Protein AF-A0A524M606-F1 (afdb_monomer_lite)

Sequence (136 aa):
MEILTVNRNRFTHLDLGALAHCASLKTLNLGDNDYQTIDLSPLTECTNLYSLVLNKTPLETIDLSPFESLMNLQGLDMSGNCFRTVDLRPLRLCNFMYEVNLEDNPLESLIVSKGFECAALKLNVDFEIEMIERDE

Radius of gyration: 14.08 Å; chains: 1; bounding box: 25×32×36 Å

pLDDT: mean 94.59, std 5.28, range [65.31, 98.75]

Structure (mmCIF, N/CA/C/O backbone):
data_AF-A0A524M606-F1
#
_entry.id   AF-A0A524M606-F1
#
loop_
_atom_site.group_PDB
_atom_site.id
_atom_site.type_symbol
_atom_site.label_atom_id
_atom_site.label_alt_id
_atom_site.label_comp_id
_atom_site.label_asym_id
_atom_site.label_entity_id
_atom_site.label_seq_id
_atom_site.pdbx_PDB_ins_code
_atom_site.Cartn_x
_atom_site.Cartn_y
_atom_site.Cartn_z
_atom_site.occupancy
_atom_site.B_iso_or_equiv
_atom_site.auth_seq_id
_atom_site.auth_comp_id
_atom_site.auth_asym_id
_atom_site.auth_atom_id
_atom_site.pdbx_PDB_model_num
ATOM 1 N N . MET A 1 1 ? -5.379 12.095 -16.070 1.00 65.50 1 MET A N 1
ATOM 2 C CA . MET A 1 1 ? -5.582 10.633 -15.982 1.00 65.50 1 MET A CA 1
ATOM 3 C C . MET A 1 1 ? -6.085 10.348 -14.584 1.00 65.50 1 MET A C 1
ATOM 5 O O . MET A 1 1 ? -5.415 10.760 -13.651 1.00 65.50 1 MET A O 1
ATOM 9 N N . GLU A 1 2 ? -7.267 9.753 -14.433 1.00 91.69 2 GLU A N 1
ATOM 10 C CA . GLU A 1 2 ? -7.839 9.507 -13.096 1.00 91.69 2 GLU A CA 1
ATOM 11 C C . GLU A 1 2 ? -7.501 8.119 -12.558 1.00 91.69 2 GLU A C 1
ATOM 13 O O . GLU A 1 2 ? -7.365 7.934 -11.357 1.00 91.69 2 GLU A O 1
ATOM 18 N N . ILE A 1 3 ? -7.337 7.143 -13.446 1.00 96.38 3 ILE A N 1
ATOM 19 C CA . ILE A 1 3 ? -7.070 5.756 -13.084 1.00 96.38 3 ILE A CA 1
ATOM 20 C C . ILE A 1 3 ? -5.869 5.298 -13.899 1.00 96.38 3 ILE A C 1
ATOM 22 O O . ILE A 1 3 ? -5.871 5.427 -15.126 1.00 96.38 3 ILE A O 1
ATOM 26 N N . LEU A 1 4 ? -4.864 4.763 -13.215 1.00 96.44 4 LEU A N 1
ATOM 27 C CA . LEU A 1 4 ? -3.752 4.046 -13.819 1.00 96.44 4 LEU A CA 1
ATOM 28 C C . LEU A 1 4 ? -3.713 2.629 -13.255 1.00 96.44 4 LEU A C 1
ATOM 30 O O . LEU A 1 4 ? -3.795 2.407 -12.049 1.00 96.44 4 LEU A O 1
ATOM 34 N N . THR A 1 5 ? -3.605 1.652 -14.143 1.00 96.25 5 THR A N 1
ATOM 35 C CA . THR A 1 5 ? -3.583 0.237 -13.788 1.00 96.25 5 THR A CA 1
ATOM 36 C C . THR A 1 5 ? -2.498 -0.453 -14.600 1.00 96.25 5 THR A C 1
ATOM 38 O O . THR A 1 5 ? -2.531 -0.430 -15.828 1.00 96.25 5 THR A O 1
ATOM 41 N N . VAL A 1 6 ? -1.532 -1.039 -13.900 1.00 93.75 6 VAL A N 1
ATOM 42 C CA . VAL A 1 6 ? -0.385 -1.783 -14.452 1.00 93.75 6 VAL A CA 1
ATOM 43 C C . VAL A 1 6 ? -0.209 -3.126 -13.730 1.00 93.75 6 VAL A C 1
ATOM 45 O O . VAL A 1 6 ? 0.890 -3.674 -13.636 1.00 93.75 6 VAL A O 1
ATOM 48 N N . ASN A 1 7 ? -1.312 -3.671 -13.221 1.00 94.50 7 ASN A N 1
ATOM 49 C CA . ASN A 1 7 ? -1.345 -4.921 -12.477 1.00 94.50 7 ASN A CA 1
ATOM 50 C C . ASN A 1 7 ? -1.249 -6.158 -13.385 1.00 94.50 7 ASN A C 1
ATOM 52 O O . ASN A 1 7 ? -1.505 -6.064 -14.588 1.00 94.50 7 ASN A O 1
ATOM 56 N N . ARG A 1 8 ? -0.949 -7.323 -12.798 1.00 94.44 8 ARG A N 1
ATOM 57 C CA . ARG A 1 8 ? -0.842 -8.623 -13.500 1.00 94.44 8 ARG A CA 1
ATOM 58 C C . ARG A 1 8 ? 0.224 -8.627 -14.584 1.00 94.44 8 ARG A C 1
ATOM 60 O O . ARG A 1 8 ? 0.021 -9.148 -15.683 1.00 94.44 8 ARG A O 1
ATOM 67 N N . ASN A 1 9 ? 1.357 -8.027 -14.263 1.00 94.00 9 ASN A N 1
ATOM 68 C CA . ASN A 1 9 ? 2.546 -8.100 -15.093 1.00 94.00 9 ASN A CA 1
ATOM 69 C C . ASN A 1 9 ? 3.635 -8.863 -14.331 1.00 94.00 9 ASN A C 1
ATOM 71 O O . ASN A 1 9 ? 3.390 -9.488 -13.306 1.00 94.00 9 ASN A O 1
ATOM 75 N N . ARG A 1 10 ? 4.842 -8.884 -14.889 1.00 94.44 10 ARG A N 1
ATOM 76 C CA . ARG A 1 10 ? 6.036 -9.454 -14.246 1.00 94.44 10 ARG A CA 1
ATOM 77 C C . ARG A 1 10 ? 7.067 -8.363 -14.009 1.00 94.44 10 ARG A C 1
ATOM 79 O O . ARG A 1 10 ? 8.258 -8.544 -14.267 1.00 94.44 10 ARG A O 1
ATOM 86 N N . PHE A 1 11 ? 6.588 -7.164 -13.675 1.00 95.38 11 PHE A N 1
ATOM 87 C CA . PHE A 1 11 ? 7.488 -6.060 -13.409 1.00 95.38 11 PHE A CA 1
ATOM 88 C C . PHE A 1 11 ? 8.168 -6.306 -12.075 1.00 95.38 11 PHE A C 1
ATOM 90 O O . PHE A 1 11 ? 7.518 -6.555 -11.068 1.00 95.38 11 PHE A O 1
ATOM 97 N N . THR A 1 12 ? 9.491 -6.229 -12.090 1.00 95.31 12 THR A N 1
ATOM 98 C CA . THR A 1 12 ? 10.313 -6.263 -10.879 1.00 95.31 12 THR A CA 1
ATOM 99 C C . THR A 1 12 ? 10.639 -4.858 -10.388 1.00 95.31 12 THR A C 1
ATOM 101 O O . THR A 1 12 ? 11.013 -4.687 -9.235 1.00 95.31 12 THR A O 1
ATOM 104 N N . HIS A 1 13 ? 10.477 -3.857 -11.261 1.00 93.19 13 HIS A N 1
ATOM 105 C CA . HIS A 1 13 ? 10.725 -2.443 -11.006 1.00 93.19 13 HIS A CA 1
ATOM 106 C C . HIS A 1 13 ? 9.747 -1.599 -11.826 1.00 93.19 13 HIS A C 1
ATOM 108 O O . HIS A 1 13 ? 9.410 -1.962 -12.957 1.00 93.19 13 HIS A O 1
ATOM 114 N N . LEU A 1 14 ? 9.339 -0.458 -11.279 1.00 93.94 14 LEU A N 1
ATOM 115 C CA . LEU A 1 14 ? 8.540 0.543 -11.971 1.00 93.94 14 LEU A CA 1
ATOM 116 C C . LEU A 1 14 ? 8.958 1.933 -11.491 1.00 93.94 14 LEU A C 1
ATOM 118 O O . LEU A 1 14 ? 8.991 2.189 -10.292 1.00 93.94 14 LEU A O 1
ATOM 122 N N . ASP A 1 15 ? 9.261 2.821 -12.432 1.00 95.31 15 ASP A N 1
ATOM 123 C CA . ASP A 1 15 ? 9.527 4.229 -12.142 1.00 95.31 15 ASP A CA 1
ATOM 124 C C . ASP A 1 15 ? 8.205 5.013 -12.146 1.00 95.31 15 ASP A C 1
ATOM 126 O O . ASP A 1 15 ? 7.524 5.106 -13.172 1.00 95.31 15 ASP A O 1
ATOM 130 N N . LEU A 1 16 ? 7.836 5.568 -10.988 1.00 96.25 16 LEU A N 1
ATOM 131 C CA . LEU A 1 16 ? 6.634 6.386 -10.812 1.00 96.25 16 LEU A CA 1
ATOM 132 C C . LEU A 1 16 ? 6.883 7.882 -11.067 1.00 96.25 16 LEU A C 1
ATOM 134 O O . LEU A 1 16 ? 5.956 8.677 -10.925 1.00 96.25 16 LEU A O 1
ATOM 138 N N . GLY A 1 17 ? 8.084 8.295 -11.487 1.00 96.56 17 GLY A N 1
ATOM 139 C CA . GLY A 1 17 ? 8.453 9.698 -11.708 1.00 96.56 17 GLY A CA 1
ATOM 140 C C . GLY A 1 17 ? 7.540 10.436 -12.692 1.00 96.56 17 GLY A C 1
ATOM 141 O O . GLY A 1 17 ? 7.248 11.617 -12.514 1.00 96.56 17 GLY A O 1
ATOM 142 N N . ALA A 1 18 ? 6.983 9.731 -13.680 1.00 93.81 18 ALA A N 1
ATOM 143 C CA . ALA A 1 18 ? 5.995 10.298 -14.602 1.00 93.81 18 ALA A CA 1
ATOM 144 C C . ALA A 1 18 ? 4.665 10.696 -13.921 1.00 93.81 18 ALA A C 1
ATOM 146 O O . ALA A 1 18 ? 3.887 11.463 -14.491 1.00 93.81 18 ALA A O 1
ATOM 147 N N . LEU A 1 19 ? 4.396 10.190 -12.713 1.00 95.19 19 LEU A N 1
ATOM 148 C CA . LEU A 1 19 ? 3.208 10.500 -11.918 1.00 95.19 19 LEU A CA 1
ATOM 149 C C . LEU A 1 19 ? 3.421 11.666 -10.949 1.00 95.19 19 LEU A C 1
ATOM 151 O O . LEU A 1 19 ? 2.438 12.128 -10.377 1.00 95.19 19 LEU A O 1
ATOM 155 N N . ALA A 1 20 ? 4.647 12.195 -10.828 1.00 92.69 20 ALA A N 1
ATOM 156 C CA . ALA A 1 20 ? 5.017 13.200 -9.827 1.00 92.69 20 ALA A CA 1
ATOM 157 C C . ALA A 1 20 ? 4.136 14.455 -9.793 1.00 92.69 20 ALA A C 1
ATOM 159 O O . ALA A 1 20 ? 4.020 15.114 -8.770 1.00 92.69 20 ALA A O 1
ATOM 160 N N . HIS A 1 21 ? 3.494 14.790 -10.911 1.00 87.44 21 HIS A N 1
ATOM 161 C CA . HIS A 1 21 ? 2.600 15.943 -11.023 1.00 87.44 21 HIS A CA 1
ATOM 162 C C . HIS A 1 21 ? 1.204 15.555 -11.519 1.00 87.44 21 HIS A C 1
ATOM 164 O O . HIS A 1 21 ? 0.446 16.395 -12.010 1.00 87.44 21 HIS A O 1
ATOM 170 N N . CYS A 1 22 ? 0.841 14.274 -11.416 1.00 92.69 22 CYS A N 1
ATOM 171 C CA . CYS A 1 22 ? -0.462 13.782 -11.835 1.00 92.69 22 CYS A CA 1
ATOM 172 C C . CYS A 1 22 ? -1.519 14.046 -10.756 1.00 92.69 22 CYS A C 1
ATOM 174 O O . CYS A 1 22 ? -2.152 13.128 -10.246 1.00 92.69 22 CYS A O 1
ATOM 176 N N . ALA A 1 23 ? -1.771 15.320 -10.449 1.00 90.69 23 ALA A N 1
ATOM 177 C CA . ALA A 1 23 ? -2.756 15.718 -9.444 1.00 90.69 23 ALA A CA 1
ATOM 178 C C . ALA A 1 23 ? -4.177 15.210 -9.756 1.00 90.69 23 ALA A C 1
ATOM 180 O O . ALA A 1 23 ? -5.017 15.162 -8.870 1.00 90.69 23 ALA A O 1
ATOM 181 N N . SER A 1 24 ? -4.475 14.818 -11.000 1.00 95.38 24 SER A N 1
ATOM 182 C CA . SER A 1 24 ? -5.764 14.212 -11.359 1.00 95.38 24 SER A CA 1
ATOM 183 C C . SER A 1 24 ? -5.897 12.733 -10.980 1.00 95.38 24 SER A C 1
ATOM 185 O O . SER A 1 24 ? -6.985 12.187 -11.145 1.00 95.38 24 SER A O 1
ATOM 187 N N . LEU A 1 25 ? -4.806 12.062 -10.595 1.00 97.19 25 LEU A N 1
ATOM 188 C CA . LEU A 1 25 ? -4.795 10.629 -10.317 1.00 97.19 25 LEU A CA 1
ATOM 189 C C . LEU A 1 25 ? -5.620 10.336 -9.061 1.00 97.19 25 LEU A C 1
ATOM 191 O O . LEU A 1 25 ? -5.386 10.922 -8.012 1.00 97.19 25 LEU A O 1
ATOM 195 N N . LYS A 1 26 ? -6.583 9.424 -9.189 1.00 97.69 26 LYS A N 1
ATOM 196 C CA . LYS A 1 26 ? -7.489 8.970 -8.126 1.00 97.69 26 LYS A CA 1
ATOM 197 C C . LYS A 1 26 ? -7.253 7.512 -7.761 1.00 97.69 26 LYS A C 1
ATOM 199 O O . LYS A 1 26 ? -7.400 7.138 -6.603 1.00 97.69 26 LYS A O 1
ATOM 204 N N . THR A 1 27 ? -6.878 6.680 -8.726 1.00 98.06 27 THR A N 1
ATOM 205 C CA . THR A 1 27 ? -6.628 5.259 -8.485 1.00 98.06 27 THR A CA 1
ATOM 206 C C . THR A 1 27 ? -5.336 4.826 -9.142 1.00 98.06 27 THR A C 1
ATOM 208 O O . THR A 1 27 ? -5.141 5.038 -10.341 1.00 98.06 27 THR A O 1
ATOM 211 N N . LEU A 1 28 ? -4.487 4.169 -8.359 1.00 98.06 28 LEU A N 1
ATOM 212 C CA . LEU A 1 28 ? -3.268 3.538 -8.831 1.00 98.06 28 LEU A CA 1
ATOM 213 C C . LEU A 1 28 ? -3.288 2.059 -8.449 1.00 98.06 28 LEU A C 1
ATOM 215 O O . LEU A 1 28 ? -3.322 1.720 -7.271 1.00 98.06 28 LEU A O 1
ATOM 219 N N . ASN A 1 29 ? -3.276 1.1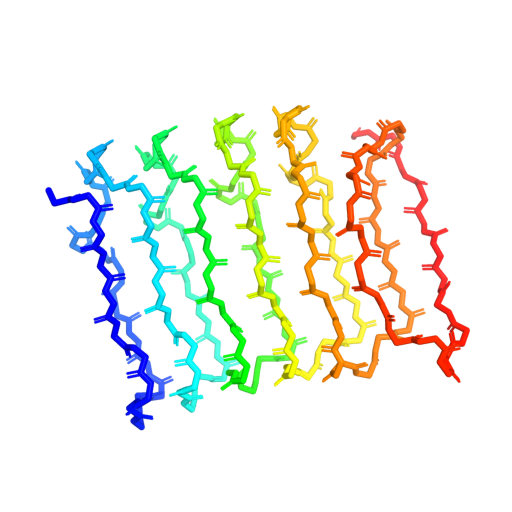78 -9.447 1.00 98.38 29 ASN A N 1
ATOM 220 C CA . ASN A 1 29 ? -3.213 -0.262 -9.225 1.00 98.38 29 ASN A CA 1
ATOM 221 C C . ASN A 1 29 ? -1.927 -0.844 -9.813 1.00 98.38 29 ASN A C 1
ATOM 223 O O . ASN A 1 29 ? -1.755 -0.891 -11.034 1.00 98.38 29 ASN A O 1
ATOM 227 N N . LEU A 1 30 ? -1.048 -1.279 -8.916 1.00 97.75 30 LEU A N 1
ATOM 228 C CA . LEU A 1 30 ? 0.263 -1.855 -9.193 1.00 97.75 30 LEU A CA 1
ATOM 229 C C . LEU A 1 30 ? 0.338 -3.339 -8.804 1.00 97.75 30 LEU A C 1
ATOM 231 O O . LEU A 1 30 ? 1.389 -3.948 -8.985 1.00 97.75 30 LEU A O 1
ATOM 235 N N . GLY A 1 31 ? -0.744 -3.922 -8.284 1.00 97.62 31 GLY A N 1
ATOM 236 C CA . GLY A 1 31 ? -0.733 -5.265 -7.709 1.00 97.62 31 GLY A CA 1
ATOM 237 C C . GLY A 1 31 ? -0.392 -6.383 -8.696 1.00 97.62 31 GLY A C 1
ATOM 238 O O . GLY A 1 31 ? -0.373 -6.179 -9.909 1.00 97.62 31 GLY A O 1
ATOM 239 N N . ASP A 1 32 ? -0.175 -7.592 -8.188 1.00 98.00 32 ASP A N 1
ATOM 240 C CA . ASP A 1 32 ? 0.088 -8.792 -8.992 1.00 98.00 32 ASP A CA 1
ATOM 241 C C . ASP A 1 32 ? 1.276 -8.554 -9.952 1.00 98.00 32 ASP A C 1
ATOM 243 O O . ASP A 1 32 ? 1.146 -8.529 -11.179 1.00 98.00 32 ASP A O 1
ATOM 247 N N . ASN A 1 33 ? 2.422 -8.235 -9.353 1.00 97.56 33 ASN A N 1
ATOM 248 C CA . ASN A 1 33 ? 3.711 -7.978 -9.996 1.00 97.56 33 ASN A CA 1
ATOM 249 C C . ASN A 1 33 ? 4.831 -8.553 -9.115 1.00 97.56 33 ASN A C 1
ATOM 251 O O . ASN A 1 33 ? 4.608 -8.903 -7.962 1.00 97.56 33 ASN A O 1
ATOM 255 N N . ASP A 1 34 ? 6.061 -8.589 -9.620 1.00 96.94 34 ASP A N 1
ATOM 256 C CA . ASP A 1 34 ? 7.212 -9.195 -8.939 1.00 96.94 34 ASP A CA 1
ATOM 257 C C . ASP A 1 34 ? 8.104 -8.150 -8.230 1.00 96.94 34 ASP A C 1
ATOM 259 O O . ASP A 1 34 ? 9.320 -8.334 -8.109 1.00 96.94 34 ASP A O 1
ATOM 263 N N . TYR A 1 35 ? 7.525 -7.024 -7.787 1.00 95.69 35 TYR A N 1
ATOM 264 C CA . TYR A 1 35 ? 8.266 -5.966 -7.091 1.00 95.69 35 TYR A CA 1
ATOM 265 C C . TYR A 1 35 ? 8.832 -6.476 -5.765 1.00 95.69 35 TYR A C 1
ATOM 267 O O . TYR A 1 35 ? 8.095 -6.980 -4.923 1.00 95.69 35 TYR A O 1
ATOM 275 N N . GLN A 1 36 ? 10.140 -6.303 -5.576 1.00 93.88 36 GLN A N 1
ATOM 276 C CA . GLN A 1 36 ? 10.812 -6.539 -4.289 1.00 93.88 36 GLN A CA 1
ATOM 277 C C . GLN A 1 36 ? 10.859 -5.262 -3.444 1.00 93.88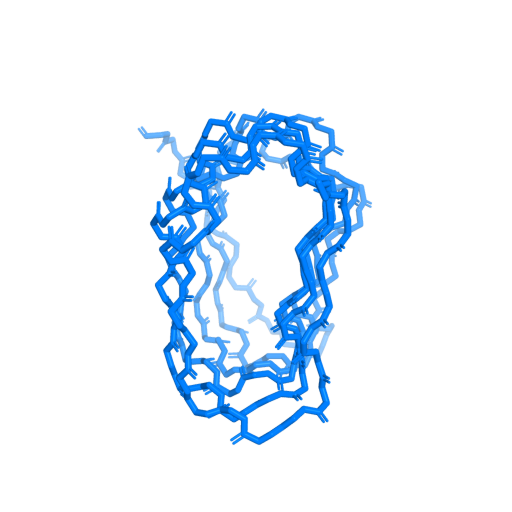 36 GLN A C 1
ATOM 279 O O . GLN A 1 36 ? 10.849 -5.307 -2.217 1.00 93.88 36 GLN A O 1
ATOM 284 N N . THR A 1 37 ? 10.893 -4.111 -4.117 1.00 95.50 37 THR A N 1
ATOM 285 C CA . THR A 1 37 ? 10.820 -2.776 -3.528 1.00 95.50 37 THR A CA 1
ATOM 286 C C . THR A 1 37 ? 10.006 -1.866 -4.441 1.00 95.50 37 THR A C 1
ATOM 288 O O . THR A 1 37 ? 9.853 -2.133 -5.637 1.00 95.50 37 THR A O 1
ATOM 291 N N . ILE A 1 38 ? 9.492 -0.774 -3.883 1.00 96.56 38 ILE A N 1
ATOM 292 C CA . ILE A 1 38 ? 8.813 0.270 -4.643 1.00 96.56 38 ILE A CA 1
ATOM 293 C C . ILE A 1 38 ? 9.082 1.638 -4.016 1.00 96.56 38 ILE A C 1
ATOM 295 O O . ILE A 1 38 ? 9.011 1.792 -2.799 1.00 96.56 38 ILE A O 1
ATOM 299 N N . ASP A 1 39 ? 9.402 2.622 -4.853 1.00 97.56 39 ASP A N 1
ATOM 300 C CA . ASP A 1 39 ? 9.567 4.014 -4.437 1.00 97.56 39 ASP A CA 1
ATOM 301 C C . ASP A 1 39 ? 8.259 4.779 -4.666 1.00 97.56 39 ASP A C 1
ATOM 303 O O . ASP A 1 39 ? 7.840 5.001 -5.805 1.00 97.56 39 ASP A O 1
ATOM 307 N N . LEU A 1 40 ? 7.606 5.165 -3.569 1.00 97.75 40 LEU A N 1
ATOM 308 C CA . LEU A 1 40 ? 6.351 5.916 -3.578 1.00 97.75 40 LEU A CA 1
ATOM 309 C C . LEU A 1 40 ? 6.562 7.434 -3.503 1.00 97.75 40 LEU A C 1
ATOM 311 O O . LEU A 1 40 ? 5.583 8.174 -3.599 1.00 97.75 40 LEU A O 1
ATOM 315 N N . SER A 1 41 ? 7.802 7.922 -3.373 1.00 97.56 41 SER A N 1
ATOM 316 C CA . SER A 1 41 ? 8.095 9.356 -3.245 1.00 97.56 41 SER A CA 1
ATOM 317 C C . SER A 1 41 ? 7.523 10.227 -4.376 1.00 97.56 41 SER A C 1
ATOM 319 O O . SER A 1 41 ? 7.053 11.332 -4.074 1.00 97.56 41 SER A O 1
ATOM 321 N N . PRO A 1 42 ? 7.411 9.764 -5.643 1.00 97.12 42 PRO A N 1
ATOM 322 C CA . PRO A 1 42 ? 6.756 10.553 -6.682 1.00 97.12 42 PRO A CA 1
ATOM 323 C C . PRO A 1 42 ? 5.262 10.795 -6.418 1.00 97.12 42 PRO A C 1
ATOM 325 O O . PRO A 1 42 ? 4.687 11.733 -6.950 1.00 97.12 42 PRO A O 1
ATOM 328 N N . LEU A 1 43 ? 4.592 9.995 -5.591 1.00 96.56 43 LEU A N 1
ATOM 329 C CA . LEU A 1 43 ? 3.151 10.135 -5.364 1.00 96.56 43 LEU A CA 1
ATOM 330 C C . LEU A 1 43 ? 2.782 11.245 -4.365 1.00 96.56 43 LEU A C 1
ATOM 332 O O . LEU A 1 43 ? 1.595 11.513 -4.198 1.00 96.56 43 LEU A O 1
ATOM 336 N N . THR A 1 44 ? 3.761 11.922 -3.755 1.00 95.81 44 THR A N 1
ATOM 337 C CA . THR A 1 44 ? 3.553 12.966 -2.727 1.00 95.81 44 THR A CA 1
ATOM 338 C C . THR A 1 44 ? 2.566 14.065 -3.155 1.00 95.81 44 THR A C 1
ATOM 340 O O . THR A 1 44 ? 1.777 14.551 -2.350 1.00 95.81 44 THR A O 1
ATO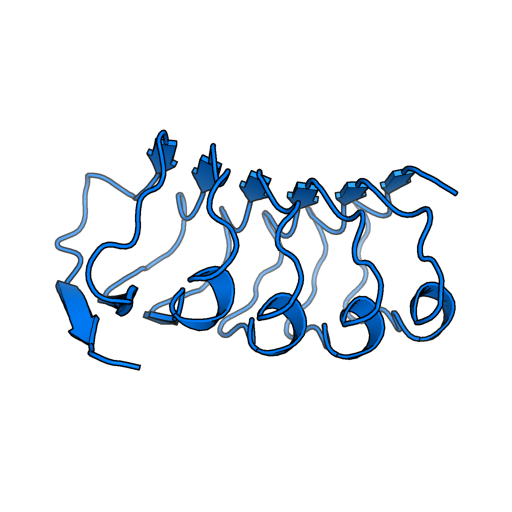M 343 N N . GLU A 1 45 ? 2.558 14.439 -4.439 1.00 94.31 45 GLU A N 1
ATOM 344 C CA . GLU A 1 45 ? 1.687 15.501 -4.976 1.00 94.31 45 GLU A CA 1
ATOM 345 C C . GLU A 1 45 ? 0.378 14.971 -5.593 1.00 94.31 45 GLU A C 1
ATOM 347 O O . GLU A 1 45 ? -0.442 15.738 -6.111 1.00 94.31 45 GLU A O 1
ATOM 352 N N . CYS A 1 46 ? 0.134 13.657 -5.547 1.00 95.38 46 CYS A N 1
ATOM 353 C CA . CYS A 1 46 ? -1.104 13.040 -6.027 1.00 95.38 46 CYS A CA 1
ATOM 354 C C . CYS A 1 46 ? -2.240 13.227 -5.007 1.00 95.38 46 CYS A C 1
ATOM 356 O O . CYS A 1 46 ? -2.864 12.271 -4.568 1.00 95.38 46 CYS A O 1
ATOM 358 N N . THR A 1 47 ? -2.539 14.470 -4.631 1.00 93.94 47 THR A N 1
ATOM 359 C CA . THR A 1 47 ? -3.459 14.830 -3.530 1.00 93.94 47 THR A CA 1
ATOM 360 C C . THR A 1 47 ? -4.913 14.389 -3.722 1.00 93.94 47 THR A C 1
ATOM 362 O O . THR A 1 47 ? -5.674 14.361 -2.756 1.00 93.94 47 THR A O 1
ATOM 365 N N . ASN A 1 48 ? -5.312 14.013 -4.941 1.00 95.38 48 ASN A N 1
ATOM 366 C CA . ASN A 1 48 ? -6.624 13.424 -5.227 1.00 95.38 48 ASN A CA 1
ATOM 367 C C . ASN A 1 48 ? -6.613 11.886 -5.231 1.00 95.38 48 ASN A C 1
ATOM 369 O O . ASN A 1 48 ? -7.641 11.283 -5.552 1.00 95.38 48 ASN A O 1
ATOM 373 N N . LEU A 1 49 ? -5.482 11.252 -4.895 1.00 96.56 49 LEU A N 1
ATOM 374 C CA . LEU A 1 49 ? -5.380 9.802 -4.808 1.00 96.56 49 LEU A CA 1
ATOM 375 C C . LEU A 1 49 ? -6.341 9.310 -3.728 1.00 96.56 49 LEU A C 1
ATOM 377 O O . LEU A 1 49 ? -6.294 9.730 -2.577 1.00 96.56 49 LEU A O 1
ATOM 381 N N . TYR A 1 50 ? -7.228 8.424 -4.148 1.00 96.88 50 TYR A N 1
ATOM 382 C CA . TYR A 1 50 ? -8.309 7.867 -3.353 1.00 96.88 50 TYR A CA 1
ATOM 383 C C . TYR A 1 50 ? -8.057 6.391 -3.040 1.00 96.88 50 TYR A C 1
ATOM 385 O O . TYR A 1 50 ? -8.403 5.912 -1.962 1.00 96.88 50 TYR A O 1
ATOM 393 N N . SER A 1 51 ? -7.450 5.657 -3.977 1.00 98.00 51 SER A N 1
ATOM 394 C CA . SER A 1 51 ? -7.171 4.231 -3.825 1.00 98.00 51 SER A CA 1
ATOM 395 C C . SER A 1 51 ? -5.800 3.855 -4.376 1.00 98.00 51 SER A C 1
ATOM 397 O O . SER A 1 51 ? -5.461 4.198 -5.514 1.00 98.00 51 SER A O 1
ATOM 399 N N . LEU A 1 52 ? -5.046 3.106 -3.573 1.00 98.06 52 LEU A N 1
ATOM 400 C CA . LEU A 1 52 ? -3.797 2.466 -3.962 1.00 98.06 52 LEU A CA 1
ATOM 401 C C . LEU A 1 52 ? -3.898 0.954 -3.762 1.00 98.06 52 LEU A C 1
ATOM 403 O O . LEU A 1 52 ? -4.288 0.485 -2.694 1.00 98.06 52 LEU A O 1
ATOM 407 N N . VAL A 1 53 ? -3.510 0.202 -4.789 1.00 98.62 53 VAL A N 1
ATOM 408 C CA . VAL A 1 53 ? -3.467 -1.261 -4.760 1.00 98.62 53 VAL A CA 1
ATOM 409 C C . VAL A 1 53 ? -2.040 -1.728 -5.038 1.00 98.62 53 VAL A C 1
ATOM 411 O O . VAL A 1 53 ? -1.509 -1.518 -6.130 1.00 98.62 53 VAL A O 1
ATOM 414 N N . LEU A 1 54 ? -1.450 -2.365 -4.034 1.00 98.12 54 LEU A N 1
ATOM 415 C CA . LEU A 1 54 ? -0.113 -2.959 -3.969 1.00 98.12 54 LEU A CA 1
ATOM 416 C C . LEU A 1 54 ? -0.217 -4.421 -3.510 1.00 98.12 54 LEU A C 1
ATOM 418 O O . LEU A 1 54 ? 0.636 -4.914 -2.781 1.00 98.12 54 LEU A O 1
ATOM 422 N N . ASN A 1 55 ? -1.305 -5.111 -3.846 1.00 98.44 55 ASN A N 1
ATOM 423 C CA . ASN A 1 55 ? -1.483 -6.485 -3.405 1.00 98.44 55 ASN A CA 1
ATOM 424 C C . ASN A 1 55 ? -0.662 -7.462 -4.247 1.00 98.44 55 ASN A C 1
ATOM 426 O O . ASN A 1 55 ? -0.487 -7.247 -5.445 1.00 98.44 55 ASN A O 1
ATOM 430 N N . LYS A 1 56 ? -0.215 -8.577 -3.664 1.00 98.06 56 LYS A N 1
ATOM 431 C CA . LYS A 1 56 ? 0.540 -9.622 -4.381 1.00 98.06 56 LYS A CA 1
ATOM 432 C C . LYS A 1 56 ? 1.768 -9.066 -5.104 1.00 98.06 56 LYS A C 1
ATOM 434 O O . LYS A 1 56 ? 2.009 -9.368 -6.271 1.00 98.06 56 LYS A O 1
ATOM 439 N N . THR A 1 57 ? 2.510 -8.222 -4.406 1.00 97.19 5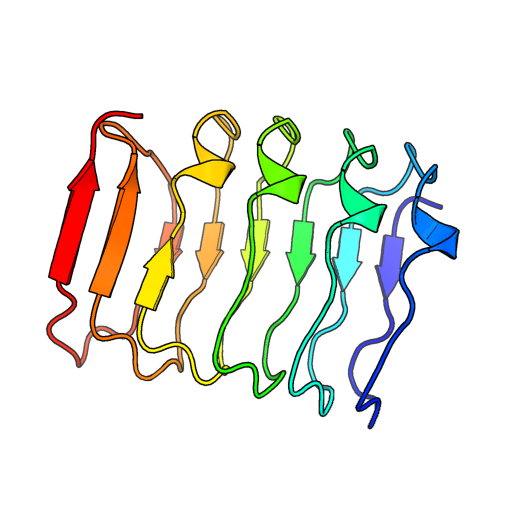7 THR A N 1
ATOM 440 C CA . THR A 1 57 ? 3.811 -7.697 -4.814 1.00 97.19 57 THR A CA 1
ATOM 441 C C . THR A 1 57 ? 4.776 -8.074 -3.703 1.00 97.19 57 THR A C 1
ATOM 443 O O . THR A 1 57 ? 4.613 -7.520 -2.633 1.00 97.19 57 THR A O 1
ATOM 446 N N . PRO A 1 58 ? 5.706 -9.028 -3.858 1.00 97.25 58 PRO A N 1
ATOM 447 C CA . PRO A 1 58 ? 6.459 -9.652 -2.754 1.00 97.25 58 PRO A CA 1
ATOM 448 C C . PRO A 1 58 ? 7.431 -8.695 -2.015 1.00 97.25 58 PRO A C 1
ATOM 450 O O . PRO A 1 58 ? 8.629 -8.938 -1.925 1.00 97.25 58 PRO A O 1
ATOM 453 N N . LEU A 1 59 ? 6.896 -7.604 -1.474 1.00 98.19 59 LEU A N 1
ATOM 454 C CA . LEU A 1 59 ? 7.518 -6.511 -0.762 1.00 98.19 59 LEU A CA 1
ATOM 455 C C . LEU A 1 59 ? 7.699 -6.944 0.686 1.00 98.19 59 LEU A C 1
ATOM 457 O O . LEU A 1 59 ? 6.754 -7.387 1.339 1.00 98.19 59 LEU A O 1
ATOM 461 N N . GLU A 1 60 ? 8.910 -6.783 1.195 1.00 97.62 60 GLU A N 1
ATOM 462 C CA . GLU A 1 60 ? 9.226 -7.051 2.601 1.00 97.62 60 GLU A CA 1
ATOM 463 C C . GLU A 1 60 ? 9.044 -5.805 3.475 1.00 97.62 60 GLU A C 1
ATOM 465 O O . GLU A 1 60 ? 8.803 -5.910 4.678 1.00 97.62 60 GLU A O 1
ATOM 470 N N . THR A 1 61 ? 9.142 -4.618 2.869 1.00 97.50 61 THR A N 1
ATOM 471 C CA . THR A 1 61 ? 9.008 -3.316 3.528 1.00 97.50 61 THR A CA 1
ATOM 472 C C . THR A 1 61 ? 8.279 -2.322 2.629 1.00 97.50 61 THR A C 1
ATOM 474 O O . THR A 1 61 ? 8.239 -2.472 1.405 1.00 97.50 61 THR A O 1
ATOM 477 N N . ILE A 1 62 ? 7.689 -1.297 3.243 1.00 97.94 62 ILE A N 1
ATOM 478 C CA . ILE A 1 62 ? 7.022 -0.205 2.539 1.00 97.94 62 ILE A CA 1
ATOM 479 C C . ILE A 1 62 ? 7.229 1.106 3.298 1.00 97.94 62 ILE A C 1
ATOM 481 O O . ILE A 1 62 ? 7.137 1.135 4.525 1.00 97.94 62 ILE A O 1
ATOM 485 N N . ASP A 1 63 ? 7.517 2.181 2.565 1.00 98.00 63 ASP A N 1
ATOM 486 C CA . ASP A 1 63 ? 7.581 3.540 3.103 1.00 98.00 63 ASP A CA 1
ATOM 487 C C . ASP A 1 63 ? 6.322 4.310 2.695 1.00 98.00 63 ASP A C 1
ATOM 489 O O . ASP A 1 63 ? 6.108 4.598 1.517 1.00 98.00 63 ASP A O 1
ATOM 493 N N . LEU A 1 64 ? 5.480 4.622 3.682 1.00 97.88 64 LEU A N 1
ATOM 494 C CA . LEU A 1 64 ? 4.243 5.380 3.493 1.00 97.88 64 LEU A CA 1
ATOM 495 C C . LEU A 1 64 ? 4.405 6.877 3.796 1.00 97.88 64 LEU A C 1
ATOM 497 O O . LEU A 1 64 ? 3.423 7.607 3.680 1.00 97.88 64 LEU A O 1
ATOM 501 N N . SER A 1 65 ? 5.605 7.364 4.143 1.00 97.38 65 SER A N 1
ATOM 502 C CA . SER A 1 65 ? 5.852 8.796 4.395 1.00 97.38 65 SER A CA 1
ATOM 503 C C . SER A 1 65 ? 5.402 9.738 3.262 1.00 97.38 65 SER A C 1
ATOM 505 O O . SER A 1 65 ? 4.892 10.817 3.577 1.00 97.38 65 SER A O 1
ATOM 507 N N . PRO A 1 66 ? 5.430 9.355 1.963 1.00 96.56 66 PRO A N 1
ATOM 508 C CA . PRO A 1 66 ? 4.875 10.194 0.897 1.00 96.56 66 PRO A CA 1
ATOM 509 C C . PRO A 1 66 ? 3.365 10.448 1.019 1.00 96.56 66 PRO A C 1
ATOM 511 O O . PRO A 1 66 ? 2.834 11.318 0.333 1.00 96.56 66 PRO A O 1
ATOM 514 N N . PHE A 1 67 ? 2.650 9.679 1.849 1.00 95.62 67 PHE A N 1
ATOM 515 C CA . PHE A 1 67 ? 1.195 9.761 1.989 1.00 95.62 67 PHE A CA 1
ATOM 516 C C . PHE A 1 67 ? 0.735 10.633 3.159 1.00 95.62 67 PHE A C 1
ATOM 518 O O . PHE A 1 67 ? -0.470 10.806 3.334 1.00 95.62 67 PHE A O 1
ATOM 525 N N . GLU A 1 68 ? 1.662 11.251 3.901 1.00 94.12 68 GLU A N 1
ATOM 526 C CA . GLU A 1 68 ? 1.339 12.143 5.024 1.00 94.12 68 GLU A CA 1
ATOM 527 C C . GLU A 1 68 ? 0.359 13.263 4.671 1.00 94.12 68 GLU A C 1
ATOM 529 O O . GLU A 1 68 ? -0.467 13.645 5.497 1.00 94.12 68 GLU A O 1
ATOM 534 N N . SER A 1 69 ? 0.412 13.774 3.442 1.00 90.88 69 SER A N 1
ATOM 5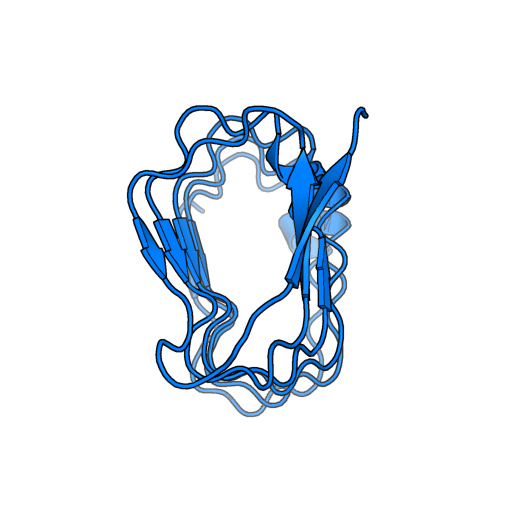35 C CA . SER A 1 69 ? -0.444 14.862 2.963 1.00 90.88 69 SER A CA 1
ATOM 536 C C . SER A 1 69 ? -1.678 14.395 2.175 1.00 90.88 69 SER A C 1
ATOM 538 O O . SER A 1 69 ? -2.504 15.230 1.794 1.00 90.88 69 SER A O 1
ATOM 540 N N . LEU A 1 70 ? -1.847 13.090 1.921 1.00 93.94 70 LEU A N 1
ATOM 541 C CA . LEU A 1 70 ? -2.880 12.552 1.024 1.00 93.94 70 LEU A CA 1
ATOM 542 C C . LEU A 1 70 ? -4.227 12.343 1.730 1.00 93.94 70 LEU A C 1
ATOM 544 O O . LEU A 1 70 ? -4.764 11.243 1.790 1.00 93.94 70 LEU A O 1
ATOM 548 N N . MET A 1 71 ? -4.825 13.434 2.210 1.00 94.31 71 MET A N 1
ATOM 549 C CA . MET A 1 71 ? -6.055 13.431 3.024 1.00 94.31 71 MET A CA 1
ATOM 550 C C . MET A 1 71 ? -7.283 12.778 2.357 1.00 94.31 71 MET A C 1
ATOM 552 O O . MET A 1 71 ? -8.265 12.478 3.036 1.00 94.31 71 MET A O 1
ATOM 556 N N . ASN A 1 72 ? -7.250 12.587 1.034 1.00 95.19 72 ASN A N 1
ATOM 557 C CA . ASN A 1 72 ? -8.325 11.965 0.259 1.00 95.19 72 ASN A CA 1
ATOM 558 C C . ASN A 1 72 ? -8.173 10.447 0.094 1.00 95.19 72 ASN A C 1
ATOM 560 O O . ASN A 1 72 ? -9.068 9.831 -0.487 1.00 95.19 72 ASN A O 1
ATOM 564 N N . LEU A 1 73 ? -7.078 9.846 0.570 1.00 96.56 73 LEU A N 1
ATOM 565 C CA . LEU A 1 73 ? -6.875 8.406 0.483 1.00 96.56 73 LEU A CA 1
ATOM 566 C C . LEU A 1 73 ? -7.910 7.689 1.360 1.00 96.56 73 LEU A C 1
ATOM 568 O O . LEU A 1 73 ? -8.072 8.014 2.536 1.00 96.56 73 LEU A O 1
ATOM 572 N N . GLN A 1 74 ? -8.627 6.730 0.772 1.00 97.25 74 GLN A N 1
ATOM 573 C CA . GLN A 1 74 ? -9.672 5.962 1.459 1.00 97.25 74 GLN A CA 1
ATOM 574 C C . GLN A 1 74 ? -9.457 4.452 1.400 1.00 97.25 74 GLN A C 1
ATOM 576 O O . GLN A 1 74 ? -9.980 3.730 2.248 1.00 97.25 74 GLN A O 1
ATOM 581 N N . GLY A 1 75 ? -8.732 3.967 0.391 1.00 98.06 75 GLY A N 1
ATOM 582 C CA . GLY A 1 75 ? -8.471 2.546 0.198 1.00 98.06 75 GLY A CA 1
ATOM 583 C C . GLY A 1 75 ? -6.992 2.268 -0.016 1.00 98.06 75 GLY A C 1
ATOM 584 O O . GLY A 1 75 ? -6.397 2.782 -0.965 1.00 98.06 75 GLY A O 1
ATOM 585 N N . LEU A 1 76 ? -6.427 1.407 0.822 1.00 98.38 76 LEU A N 1
ATOM 586 C CA . LEU A 1 76 ? -5.068 0.904 0.684 1.00 98.38 76 LEU A CA 1
ATOM 587 C C . LEU A 1 76 ? -5.086 -0.622 0.753 1.00 98.38 76 LEU A C 1
ATOM 589 O O . LEU A 1 76 ? -5.302 -1.191 1.819 1.00 98.38 76 LEU A O 1
ATOM 593 N N . ASP A 1 77 ? -4.857 -1.281 -0.380 1.00 98.75 77 ASP A N 1
ATOM 594 C CA . ASP A 1 77 ? -4.731 -2.738 -0.438 1.00 98.75 77 ASP A CA 1
ATOM 595 C C . ASP A 1 77 ? -3.259 -3.129 -0.560 1.00 98.75 77 ASP A C 1
ATOM 597 O O . ASP A 1 77 ? -2.625 -2.907 -1.590 1.00 98.75 77 ASP A O 1
ATOM 601 N N . MET A 1 78 ? -2.724 -3.696 0.513 1.00 98.44 78 MET A N 1
ATOM 602 C CA . MET A 1 78 ? -1.354 -4.180 0.663 1.00 98.44 78 MET A CA 1
ATOM 603 C C . MET A 1 78 ? -1.347 -5.674 1.028 1.00 98.44 78 MET A C 1
ATOM 605 O O . MET A 1 78 ? -0.404 -6.163 1.659 1.00 98.44 78 MET A O 1
ATOM 609 N N . SER A 1 79 ? -2.404 -6.397 0.648 1.00 98.62 79 SER A N 1
ATOM 610 C CA . SER A 1 79 ? -2.550 -7.823 0.934 1.00 98.62 79 SER A CA 1
ATOM 611 C C . SER A 1 79 ? -1.609 -8.705 0.107 1.00 98.62 79 SER A C 1
ATOM 613 O O . SER A 1 79 ? -1.229 -8.364 -1.012 1.00 98.62 79 SER A O 1
ATOM 615 N N . GLY A 1 80 ? -1.238 -9.876 0.617 1.00 98.00 80 GLY A N 1
ATOM 616 C CA . GLY A 1 80 ? -0.446 -10.851 -0.141 1.00 98.00 80 GLY A CA 1
ATOM 617 C C . GLY A 1 80 ? 0.995 -10.415 -0.397 1.00 98.00 80 GLY A C 1
ATOM 618 O O . GLY A 1 80 ? 1.558 -10.767 -1.434 1.00 98.00 80 GLY A O 1
ATOM 619 N N . ASN A 1 81 ? 1.566 -9.627 0.511 1.00 98.50 81 ASN A N 1
ATOM 620 C CA . ASN A 1 81 ? 2.969 -9.223 0.476 1.00 98.50 81 ASN A CA 1
ATOM 621 C C . ASN A 1 81 ? 3.753 -9.988 1.566 1.00 98.50 81 ASN A C 1
ATOM 623 O O . ASN A 1 81 ? 3.281 -10.987 2.113 1.00 98.50 81 ASN A O 1
ATOM 627 N N . CYS A 1 82 ? 4.976 -9.557 1.872 1.00 97.62 82 CYS A N 1
ATOM 628 C CA . CYS A 1 82 ? 5.860 -10.210 2.841 1.00 97.62 82 CYS A CA 1
ATOM 629 C C . CYS A 1 82 ? 6.106 -9.334 4.083 1.00 97.62 82 CYS A C 1
ATOM 631 O O . CYS A 1 82 ? 7.158 -9.443 4.716 1.00 97.62 82 CYS A O 1
ATOM 633 N N . PHE A 1 83 ? 5.161 -8.458 4.441 1.00 97.75 83 PHE A N 1
ATOM 634 C CA . PHE A 1 83 ? 5.347 -7.515 5.543 1.00 97.75 83 PHE A CA 1
ATOM 635 C C . PHE A 1 83 ? 5.304 -8.205 6.908 1.00 97.75 83 PHE A C 1
ATOM 637 O O . PHE A 1 83 ? 4.333 -8.880 7.242 1.00 97.75 83 PHE A O 1
ATOM 644 N N . ARG A 1 84 ? 6.339 -7.973 7.726 1.00 96.75 84 ARG A N 1
ATOM 645 C CA . ARG A 1 84 ? 6.360 -8.337 9.159 1.00 96.75 84 ARG A CA 1
ATOM 646 C C . ARG A 1 84 ? 5.959 -7.181 10.066 1.00 96.75 84 ARG A C 1
ATOM 648 O O . ARG A 1 84 ? 5.316 -7.390 11.089 1.00 96.75 84 ARG A O 1
ATOM 655 N N . THR A 1 85 ? 6.300 -5.961 9.665 1.00 97.19 85 THR A N 1
ATOM 656 C CA . THR A 1 85 ? 5.918 -4.730 10.357 1.00 97.19 85 THR A CA 1
ATOM 657 C C . THR A 1 85 ? 5.445 -3.718 9.333 1.00 97.19 85 THR A C 1
ATOM 659 O O . THR A 1 85 ? 6.094 -3.536 8.303 1.00 97.19 85 THR A O 1
ATOM 662 N N . VAL A 1 86 ? 4.344 -3.034 9.631 1.00 97.94 86 VAL A N 1
ATOM 663 C CA . VAL A 1 86 ? 3.860 -1.900 8.836 1.00 97.94 86 VAL A CA 1
ATOM 664 C C . VAL A 1 86 ? 3.663 -0.699 9.752 1.00 97.94 86 VAL A C 1
ATOM 666 O O . VAL A 1 86 ? 3.147 -0.835 10.860 1.00 97.94 86 VAL A O 1
ATOM 669 N N . ASP A 1 87 ? 4.083 0.476 9.289 1.00 97.81 87 ASP A N 1
ATOM 670 C CA . ASP A 1 87 ? 3.856 1.748 9.972 1.00 97.81 87 ASP A CA 1
ATOM 671 C C . ASP A 1 87 ? 2.795 2.559 9.225 1.00 97.81 87 ASP A C 1
ATOM 673 O O . ASP A 1 87 ? 3.034 3.050 8.124 1.00 97.81 87 ASP A O 1
ATOM 677 N N . LEU A 1 88 ? 1.610 2.682 9.823 1.00 97.06 88 LEU A N 1
ATOM 678 C CA . LEU A 1 88 ? 0.484 3.450 9.293 1.00 97.06 88 LEU A CA 1
ATOM 679 C C . LEU A 1 88 ? 0.424 4.878 9.850 1.00 97.06 88 LEU A C 1
ATOM 681 O O . LEU A 1 88 ? -0.480 5.621 9.474 1.00 97.06 88 LEU A O 1
ATOM 685 N N . ARG A 1 89 ? 1.364 5.307 10.708 1.00 96.56 89 ARG A N 1
ATOM 686 C CA . ARG A 1 89 ? 1.406 6.697 11.206 1.00 96.56 89 ARG A CA 1
ATOM 687 C C . ARG A 1 89 ? 1.436 7.742 10.089 1.00 96.56 89 ARG A C 1
ATOM 689 O O . ARG A 1 89 ? 0.775 8.767 10.257 1.00 96.56 89 ARG A O 1
ATOM 696 N N . PRO A 1 90 ? 2.093 7.514 8.934 1.00 96.38 90 PRO A N 1
ATOM 697 C CA . PRO A 1 90 ? 1.982 8.441 7.815 1.00 96.38 90 PRO A CA 1
ATOM 698 C C . PRO A 1 90 ? 0.543 8.664 7.333 1.00 96.38 90 PRO A C 1
ATOM 700 O O . PRO A 1 90 ? 0.226 9.727 6.824 1.00 96.38 90 PRO A O 1
ATOM 703 N N . LEU A 1 91 ? -0.382 7.727 7.549 1.00 95.00 91 LEU A N 1
ATOM 704 C CA . LEU A 1 91 ? -1.779 7.865 7.123 1.00 95.00 91 LEU A CA 1
ATOM 705 C C . LEU A 1 91 ? -2.656 8.643 8.117 1.00 95.00 91 LEU A C 1
ATOM 707 O O . LEU A 1 91 ? -3.855 8.771 7.892 1.00 95.00 91 LEU A O 1
ATOM 711 N N . ARG A 1 92 ? -2.094 9.188 9.201 1.00 93.00 92 ARG A N 1
ATOM 712 C CA . ARG A 1 92 ? -2.837 9.869 10.280 1.00 93.00 92 ARG A CA 1
ATOM 713 C C . ARG A 1 92 ? -3.753 11.017 9.833 1.00 93.00 92 ARG A C 1
ATOM 715 O O . ARG A 1 92 ? -4.730 11.302 10.511 1.00 93.00 92 ARG A O 1
ATOM 722 N N . LEU A 1 93 ? -3.443 11.690 8.717 1.00 92.38 93 LEU A N 1
ATOM 723 C CA . LEU A 1 93 ? -4.269 12.777 8.165 1.00 92.38 93 LEU A CA 1
ATOM 724 C C . LEU A 1 93 ? -5.320 12.282 7.155 1.00 92.38 93 LEU A C 1
ATOM 726 O O . LEU A 1 93 ? -6.152 13.067 6.694 1.00 92.38 93 LEU A O 1
ATOM 730 N N . CYS A 1 94 ? -5.319 10.988 6.823 1.00 92.25 94 CYS A N 1
ATOM 731 C CA . CYS A 1 94 ? -6.291 10.347 5.939 1.00 92.25 94 CYS A CA 1
ATOM 732 C C . CYS A 1 94 ? -7.578 10.020 6.716 1.00 92.25 94 CYS A C 1
ATOM 734 O O . CYS A 1 94 ? -7.951 8.864 6.894 1.00 92.25 94 CYS A O 1
ATOM 736 N N . ASN A 1 95 ? -8.276 11.059 7.183 1.00 83.25 95 ASN A N 1
ATOM 737 C CA . ASN A 1 95 ? -9.437 10.952 8.083 1.00 83.25 95 ASN A CA 1
ATOM 738 C C . ASN A 1 95 ? -10.648 10.203 7.493 1.00 83.25 95 ASN A C 1
ATOM 740 O O . ASN A 1 95 ? -11.618 9.940 8.198 1.00 83.25 95 ASN A O 1
ATOM 744 N N . PHE A 1 96 ? -10.624 9.900 6.195 1.00 86.75 96 PHE A N 1
ATOM 745 C CA . PHE A 1 96 ? -11.686 9.181 5.492 1.00 86.75 96 PHE A CA 1
ATOM 746 C C . PHE A 1 96 ? -11.256 7.775 5.062 1.00 86.75 96 PHE A C 1
ATOM 748 O O . PHE A 1 96 ? -11.874 7.197 4.168 1.00 86.75 96 PHE A O 1
ATOM 755 N N . MET A 1 97 ? -10.209 7.222 5.685 1.00 92.38 97 MET A N 1
ATOM 756 C CA . MET A 1 97 ? -9.780 5.848 5.446 1.00 92.38 97 MET A CA 1
ATOM 757 C C . MET A 1 97 ? -10.909 4.860 5.721 1.00 92.38 97 MET A C 1
ATOM 759 O O . MET A 1 97 ? -11.310 4.606 6.857 1.00 92.38 97 MET A O 1
ATOM 763 N N . TYR A 1 98 ? -11.419 4.278 4.641 1.00 95.19 98 TYR A N 1
ATOM 764 C CA . TYR A 1 98 ? -12.457 3.269 4.696 1.00 95.19 98 TYR A CA 1
ATOM 765 C C . TYR A 1 98 ? -11.845 1.884 4.869 1.00 95.19 98 TYR A C 1
ATOM 767 O O . TYR A 1 98 ? -12.308 1.128 5.713 1.00 95.19 98 TYR A O 1
ATOM 775 N N . GLU A 1 99 ? -10.794 1.566 4.111 1.00 97.69 99 GLU A N 1
ATOM 776 C CA . GLU A 1 99 ? -10.206 0.228 4.094 1.00 97.69 99 GLU A CA 1
ATOM 777 C C . GLU A 1 99 ? -8.675 0.265 4.057 1.00 97.69 99 GLU A C 1
ATOM 779 O O . GLU A 1 99 ? -8.077 0.863 3.162 1.00 97.69 99 GLU A O 1
ATOM 784 N N . VAL A 1 100 ? -8.055 -0.447 5.001 1.00 97.94 100 VAL A N 1
ATOM 785 C CA . VAL A 1 100 ? -6.660 -0.895 4.923 1.00 97.94 100 VAL A CA 1
ATOM 786 C C . VAL A 1 100 ? -6.689 -2.412 4.889 1.00 97.94 100 VAL A C 1
ATOM 788 O O . VAL A 1 100 ? -7.125 -3.033 5.858 1.00 97.94 100 VAL A O 1
ATOM 791 N N . ASN A 1 101 ? -6.211 -3.015 3.804 1.00 98.56 101 ASN A N 1
ATOM 792 C CA . ASN A 1 101 ? -6.075 -4.460 3.713 1.00 98.56 101 ASN A CA 1
ATOM 793 C C . ASN A 1 101 ? -4.609 -4.885 3.830 1.00 98.56 101 ASN A C 1
ATOM 795 O O . ASN A 1 101 ? -3.788 -4.539 2.984 1.00 98.56 101 ASN A O 1
ATOM 799 N N . LEU A 1 102 ? -4.301 -5.647 4.876 1.00 98.12 102 LEU A N 1
ATOM 800 C CA . LEU A 1 102 ? -2.997 -6.252 5.145 1.00 98.12 102 LEU A CA 1
ATOM 801 C C . LEU A 1 102 ? -3.091 -7.782 5.232 1.00 98.12 102 LEU A C 1
ATOM 803 O O . LEU A 1 102 ? -2.136 -8.419 5.673 1.00 98.12 102 LEU A O 1
ATOM 807 N N . GLU A 1 103 ? -4.213 -8.375 4.814 1.00 97.94 103 GLU A N 1
ATOM 808 C CA . GLU A 1 103 ? -4.386 -9.828 4.767 1.00 97.94 103 GLU A CA 1
ATOM 809 C C . GLU A 1 103 ? -3.273 -10.510 3.955 1.00 97.94 103 GLU A C 1
ATOM 811 O O . GLU A 1 103 ? -2.608 -9.893 3.126 1.00 97.94 103 GLU A O 1
ATOM 816 N N . ASP A 1 104 ? -3.056 -11.801 4.175 1.00 97.06 104 ASP A N 1
ATOM 817 C CA . ASP A 1 104 ? -2.025 -12.587 3.495 1.00 97.06 104 ASP A CA 1
ATOM 818 C C . ASP A 1 104 ? -0.598 -12.010 3.639 1.00 97.06 104 ASP A C 1
ATOM 820 O O . ASP A 1 104 ? 0.238 -12.187 2.756 1.00 97.06 104 ASP A O 1
ATOM 824 N N . ASN A 1 105 ? -0.301 -11.351 4.766 1.00 97.25 105 ASN A N 1
ATOM 825 C CA . ASN A 1 105 ? 1.057 -10.974 5.167 1.00 97.25 105 ASN A CA 1
ATOM 826 C C . ASN A 1 105 ? 1.479 -11.729 6.439 1.00 97.25 105 ASN A C 1
ATOM 828 O O . ASN A 1 105 ? 0.639 -11.983 7.305 1.00 97.25 105 ASN A O 1
ATOM 832 N N . PRO A 1 106 ? 2.775 -12.045 6.619 1.00 96.31 106 PRO A N 1
ATOM 833 C CA . PRO A 1 106 ? 3.308 -12.597 7.865 1.00 96.31 106 PRO A CA 1
ATOM 834 C C . PRO A 1 106 ? 3.477 -11.502 8.940 1.00 96.31 106 PRO A C 1
ATOM 836 O O . PRO A 1 106 ? 4.555 -11.361 9.517 1.00 96.31 106 PRO A O 1
ATOM 839 N N . LEU A 1 107 ? 2.433 -10.696 9.165 1.00 96.88 107 LEU A N 1
ATOM 840 C CA . LEU A 1 107 ? 2.487 -9.506 10.008 1.00 96.88 107 LEU A CA 1
ATOM 841 C C . LEU A 1 107 ? 2.643 -9.897 11.483 1.00 96.88 107 LEU A C 1
ATOM 843 O O . LEU A 1 107 ? 1.841 -10.647 12.028 1.00 96.88 107 LEU A O 1
ATOM 847 N N . GLU A 1 108 ? 3.671 -9.358 12.124 1.00 96.31 108 GLU A N 1
ATOM 848 C CA . GLU A 1 108 ? 3.968 -9.522 13.549 1.00 96.31 108 GLU A CA 1
ATOM 849 C C . GLU A 1 108 ? 3.564 -8.273 14.339 1.00 96.31 108 GLU A C 1
ATOM 851 O O . GLU A 1 108 ? 3.166 -8.365 15.496 1.00 96.31 108 GLU A O 1
ATOM 856 N N . SER A 1 109 ? 3.659 -7.090 13.722 1.00 96.50 109 SER A N 1
ATOM 857 C CA . SER A 1 109 ? 3.360 -5.815 14.377 1.00 96.50 109 SER A CA 1
ATOM 858 C C . SER A 1 109 ? 2.788 -4.774 13.420 1.00 96.50 109 SER A C 1
ATOM 860 O O . SER A 1 109 ? 3.133 -4.712 12.238 1.00 96.50 109 SER A O 1
ATOM 862 N N . LEU A 1 110 ? 1.931 -3.913 13.956 1.00 96.75 110 LEU A N 1
ATOM 863 C CA . LEU A 1 110 ? 1.341 -2.784 13.254 1.00 96.75 110 LEU A CA 1
ATOM 864 C C . LEU A 1 110 ? 1.499 -1.526 14.106 1.00 96.75 110 LEU A C 1
ATOM 866 O O . LEU A 1 110 ? 1.013 -1.461 15.235 1.00 96.75 110 LEU A O 1
ATOM 870 N N . ILE A 1 111 ? 2.183 -0.523 13.562 1.00 97.44 111 ILE A N 1
ATOM 871 C CA . ILE A 1 111 ? 2.390 0.763 14.228 1.00 97.44 111 ILE A CA 1
ATOM 872 C C . ILE A 1 111 ? 1.340 1.739 13.707 1.00 97.44 111 ILE A C 1
ATOM 874 O O . ILE A 1 111 ? 1.203 1.925 12.499 1.00 97.44 111 ILE A O 1
ATOM 878 N N . VAL A 1 112 ? 0.600 2.373 14.611 1.00 95.81 112 VAL A N 1
ATOM 879 C CA . VAL A 1 112 ? -0.453 3.337 14.272 1.00 95.81 112 VAL A CA 1
ATOM 880 C C . VAL A 1 112 ? -0.288 4.618 15.079 1.00 95.81 112 VAL A C 1
ATOM 882 O O . VAL A 1 112 ? 0.285 4.624 16.174 1.00 95.81 112 VAL A O 1
ATOM 885 N N . SER A 1 113 ? -0.788 5.728 14.538 1.00 94.38 113 SER A N 1
ATOM 886 C CA . SER A 1 113 ? -0.919 6.958 15.314 1.00 94.38 113 SER A CA 1
ATOM 887 C C . SER A 1 113 ? -2.033 6.785 16.337 1.00 94.38 113 SER A C 1
ATOM 889 O O . SER A 1 113 ? -3.035 6.112 16.080 1.00 94.38 113 SER A O 1
ATOM 891 N N . LYS A 1 114 ? -1.890 7.421 17.496 1.00 91.44 114 LYS A N 1
ATOM 892 C CA . LYS A 1 114 ? -2.960 7.453 18.491 1.00 91.44 114 LYS A CA 1
ATOM 893 C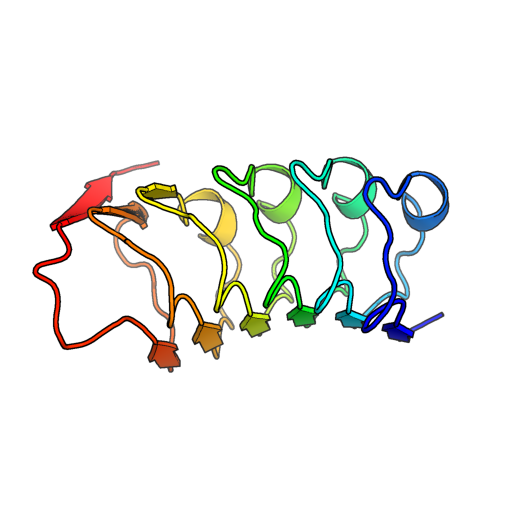 C . LYS A 1 114 ? -4.262 7.988 17.881 1.00 91.44 114 LYS A C 1
ATOM 895 O O . LYS A 1 114 ? -4.273 9.068 17.297 1.00 91.44 114 LYS A O 1
ATOM 900 N N . GLY A 1 115 ? -5.353 7.239 18.039 1.00 86.75 115 GLY A N 1
ATOM 901 C CA . GLY A 1 115 ? -6.652 7.597 17.459 1.00 86.75 115 GLY A CA 1
ATOM 902 C C . GLY A 1 115 ? -6.757 7.374 15.948 1.00 86.75 115 GLY A C 1
ATOM 903 O O . GLY A 1 115 ? -7.633 7.959 15.322 1.00 86.75 115 GLY A O 1
ATOM 904 N N . PHE A 1 116 ? -5.877 6.561 15.351 1.00 88.88 116 PHE A N 1
ATOM 905 C CA . PHE A 1 116 ? -6.055 6.104 13.974 1.00 88.88 116 PHE A CA 1
ATOM 906 C C . PHE A 1 116 ? -7.379 5.341 13.837 1.00 88.88 116 PHE A C 1
ATOM 908 O O . PHE A 1 116 ? -7.602 4.337 14.516 1.00 88.88 116 PHE A O 1
ATOM 915 N N . GLU A 1 117 ? -8.244 5.812 12.942 1.00 85.94 117 GLU A N 1
ATOM 916 C CA . GLU A 1 117 ? -9.538 5.201 12.651 1.00 85.94 117 GLU A CA 1
ATOM 917 C C . GLU A 1 117 ? -9.567 4.698 11.206 1.00 85.94 117 GLU A C 1
ATOM 919 O O . GLU A 1 117 ? -9.238 5.416 10.263 1.00 85.94 117 GLU A O 1
ATOM 924 N N . CYS A 1 118 ? -9.989 3.448 11.031 1.00 90.50 118 CYS A N 1
ATOM 925 C CA . CYS A 1 118 ? -10.257 2.856 9.729 1.00 90.50 118 CYS A CA 1
ATOM 926 C C . CYS A 1 118 ? -11.474 1.940 9.858 1.00 90.50 118 CYS A C 1
ATOM 928 O O . CYS A 1 118 ? -11.502 1.064 10.724 1.00 90.50 118 CYS A O 1
ATOM 930 N N . ALA A 1 119 ? -12.487 2.143 9.012 1.00 92.12 119 ALA A N 1
ATOM 931 C CA . ALA A 1 119 ? -13.742 1.396 9.112 1.00 92.12 119 ALA A CA 1
ATOM 932 C C . ALA A 1 119 ? -13.561 -0.113 8.857 1.00 92.12 119 ALA A C 1
ATOM 934 O O . ALA A 1 119 ? -14.258 -0.931 9.456 1.00 92.12 119 ALA A O 1
ATOM 935 N N . ALA A 1 120 ? -12.628 -0.474 7.977 1.00 95.06 120 ALA A N 1
ATOM 936 C CA . ALA A 1 120 ? -12.312 -1.840 7.591 1.00 95.06 120 ALA A CA 1
ATOM 937 C C . ALA A 1 120 ? -10.790 -2.060 7.575 1.00 95.06 120 ALA A C 1
ATOM 939 O O . ALA A 1 120 ? -10.170 -2.151 6.515 1.00 95.06 120 ALA A O 1
ATOM 940 N N . LEU A 1 121 ? -10.184 -2.161 8.760 1.00 95.19 121 LEU A N 1
ATOM 941 C CA . LEU A 1 121 ? -8.818 -2.668 8.909 1.00 95.19 121 LEU A CA 1
ATOM 942 C C . LEU A 1 121 ? -8.842 -4.203 8.843 1.00 95.19 121 LEU A C 1
ATOM 944 O O . LEU A 1 121 ? -9.317 -4.858 9.772 1.00 95.19 121 LEU A O 1
ATOM 948 N N . LYS A 1 122 ? -8.357 -4.773 7.738 1.00 96.94 122 LYS A N 1
ATOM 949 C CA . LYS A 1 122 ? -8.322 -6.223 7.502 1.00 96.94 122 LYS A CA 1
ATOM 950 C C . LYS A 1 122 ? -6.928 -6.769 7.780 1.00 96.94 122 LYS A C 1
ATOM 952 O O . LYS A 1 122 ? -5.951 -6.314 7.187 1.00 96.94 122 LYS A O 1
ATOM 957 N N . LEU A 1 123 ? -6.860 -7.740 8.684 1.00 95.56 123 LEU A N 1
ATOM 958 C CA . LEU A 1 123 ? -5.642 -8.400 9.152 1.00 95.56 123 LEU A CA 1
ATOM 959 C C . LEU A 1 123 ? -5.862 -9.918 9.154 1.00 95.56 123 LEU A C 1
ATOM 961 O O . LEU A 1 123 ? -6.999 -10.377 9.279 1.00 95.56 123 LEU A O 1
ATOM 965 N N . ASN A 1 124 ? -4.784 -10.702 9.094 1.00 91.25 124 ASN A N 1
ATOM 966 C CA . ASN A 1 124 ? -4.882 -12.149 9.270 1.00 91.25 124 ASN A CA 1
ATOM 967 C C . ASN A 1 124 ? -5.344 -12.469 10.698 1.00 91.25 124 ASN A C 1
ATOM 969 O O . ASN A 1 124 ? -4.632 -12.209 11.663 1.00 91.25 124 ASN A O 1
ATOM 973 N N . VAL A 1 125 ? -6.515 -13.090 10.823 1.00 78.00 125 VAL A N 1
ATOM 974 C CA . VAL A 1 125 ? -7.113 -13.446 12.123 1.00 78.00 125 VAL A CA 1
ATOM 975 C C . VAL A 1 125 ? -6.381 -14.577 12.855 1.00 78.00 125 VAL A C 1
ATOM 977 O O . VAL A 1 125 ? -6.610 -14.778 14.044 1.00 78.00 125 VAL A O 1
ATOM 980 N N . ASP A 1 126 ? -5.507 -15.305 12.160 1.00 80.69 126 ASP A N 1
ATOM 981 C CA . ASP A 1 126 ? -4.810 -16.479 12.697 1.00 80.69 126 ASP A CA 1
ATOM 982 C C . ASP A 1 126 ? -3.499 -16.142 13.436 1.00 80.69 126 ASP A C 1
ATOM 984 O O . ASP A 1 126 ? -2.867 -17.040 13.993 1.00 80.69 126 ASP A O 1
ATOM 988 N N . PHE A 1 127 ? -3.077 -14.871 13.454 1.00 78.62 127 PHE A N 1
ATOM 989 C CA . PHE A 1 127 ? -1.818 -14.435 14.069 1.00 78.62 127 PHE A CA 1
ATOM 990 C C . PHE A 1 127 ? -2.061 -13.452 15.218 1.00 78.62 127 PHE A C 1
ATOM 992 O O . PHE A 1 127 ? -2.936 -12.590 15.147 1.00 78.62 127 PHE A O 1
ATOM 999 N N . GLU A 1 128 ? -1.254 -13.557 16.277 1.00 88.38 128 GLU A N 1
ATOM 1000 C CA . GLU A 1 128 ? -1.145 -12.484 17.267 1.00 88.38 128 GLU A CA 1
ATOM 1001 C C . GLU A 1 128 ? -0.331 -11.343 16.650 1.00 88.38 128 GLU A C 1
ATOM 1003 O O . GLU A 1 128 ? 0.859 -11.500 16.384 1.00 88.38 128 GLU A O 1
ATOM 1008 N N . ILE A 1 129 ? -0.987 -10.208 16.402 1.00 92.62 129 ILE A N 1
ATOM 1009 C CA . ILE A 1 129 ? -0.369 -9.011 15.824 1.00 92.62 129 ILE A CA 1
ATOM 1010 C C . ILE A 1 129 ? -0.227 -7.970 16.933 1.00 92.62 129 ILE A C 1
ATOM 1012 O O . ILE A 1 129 ? -1.216 -7.563 17.548 1.00 92.62 129 ILE A O 1
ATOM 1016 N N . GLU A 1 130 ? 0.999 -7.522 17.189 1.00 95.12 130 GLU A N 1
ATOM 1017 C CA . GLU A 1 130 ? 1.268 -6.467 18.163 1.00 95.12 130 GLU A CA 1
ATOM 1018 C C . GLU A 1 130 ? 0.833 -5.102 17.607 1.00 95.12 130 GLU A C 1
ATOM 1020 O O . GLU A 1 130 ? 1.421 -4.581 16.658 1.00 95.12 130 GLU A O 1
ATOM 1025 N N . MET A 1 131 ? -0.186 -4.496 18.218 1.00 93.75 131 MET A N 1
ATOM 1026 C CA . MET A 1 131 ? -0.625 -3.135 17.897 1.00 93.75 131 MET A CA 1
ATOM 1027 C C . MET A 1 131 ? 0.162 -2.124 18.735 1.00 93.75 131 MET A C 1
ATOM 1029 O O . MET A 1 131 ? 0.029 -2.080 19.958 1.00 93.75 131 MET A O 1
ATOM 1033 N N . ILE A 1 132 ? 0.970 -1.292 18.078 1.00 96.06 132 ILE A N 1
ATOM 1034 C CA . ILE A 1 132 ? 1.830 -0.298 18.723 1.00 96.06 132 ILE A CA 1
ATOM 1035 C C . ILE A 1 132 ? 1.289 1.098 18.426 1.00 96.06 132 ILE A C 1
ATOM 1037 O O . ILE A 1 132 ? 1.472 1.636 17.335 1.00 96.06 132 ILE A O 1
ATOM 1041 N N . GLU A 1 133 ? 0.673 1.725 19.422 1.00 95.44 133 GLU A N 1
ATOM 1042 C CA . GLU A 1 133 ? 0.283 3.131 19.333 1.00 95.44 133 GLU A CA 1
ATOM 1043 C C . GLU A 1 133 ? 1.460 4.042 19.705 1.00 95.44 133 GLU A C 1
ATOM 1045 O O . GLU A 1 133 ? 2.136 3.840 20.722 1.00 95.44 133 GLU A O 1
ATOM 1050 N N . ARG A 1 134 ? 1.710 5.069 18.889 1.00 92.44 134 ARG A N 1
ATOM 1051 C CA . ARG A 1 134 ? 2.676 6.134 19.189 1.00 92.44 134 ARG A CA 1
ATOM 1052 C C . ARG A 1 134 ? 2.015 7.498 19.021 1.00 92.44 134 ARG A C 1
ATOM 1054 O O . ARG A 1 134 ? 1.179 7.687 18.135 1.00 92.44 134 ARG A O 1
ATOM 1061 N N . ASP A 1 135 ? 2.422 8.439 19.866 1.00 82.12 135 ASP A N 1
ATOM 1062 C CA . ASP A 1 135 ? 2.243 9.859 19.571 1.00 82.12 135 ASP A CA 1
ATOM 1063 C C . ASP A 1 135 ? 3.163 10.217 18.382 1.00 82.12 135 ASP A C 1
ATOM 1065 O O . ASP A 1 135 ? 4.199 9.566 18.200 1.00 82.12 135 ASP A O 1
ATOM 1069 N N . GLU A 1 136 ? 2.737 11.168 17.542 1.00 65.31 136 GLU A N 1
ATOM 1070 C CA . GLU A 1 136 ? 3.476 11.610 16.340 1.00 65.31 136 GLU A CA 1
ATOM 1071 C C . GLU A 1 136 ? 4.948 11.945 16.620 1.00 65.31 136 GLU A C 1
ATOM 1073 O O . GLU A 1 136 ? 5.219 12.687 17.595 1.00 65.31 136 GLU A O 1
#

Foldseek 3Di:
DAEDADAQDADQADDCQVCLQVLNHAEYAHDHYAHQDYDCQSCLNVLNHAEYHHEHHQYADDDLLSCLNNLNHAYYHHDQYAYQEDECQSCQSVVNHAEDHHHNYNHAEYEYEVPDDYNYYHYPPVDDYHYHYDHD

Secondary structure (DSSP, 8-state):
--EEE--SS--S----GGGTT-TT--EEE--SS--S----GGGGG-TT--EEE-TT---S----GGGTT-TT--EEE-TTS--SEEE-GGGGG-TT--EEE-TTS---EEEEETT---TEEE--TTS--EEEEE--